Protein AF-A0A7C2TLP0-F1 (afdb_monomer_lite)

Secondary structure (DSSP, 8-state):
------------PPP--HHHHHHHHHHHHHHHHHHHHHHHHHHHHHHHHHHTT-HHHHHHHHHHHHTTHHHHHHHTT----HHHHHHHHHHHHHHHHHHHHHHHS-TT-

Radius of gyration: 21.89 Å; chains: 1; bounding box: 31×47×78 Å

Sequence (109 aa):
MAKKEIKEEEDVLPELDEKEFLIKEIHKGKSVVISYGFGIFTGFISAFFQYIGLIPVSVVMGIAFAFLLPYIFTYMGINVDRKSLAYDLIAYILAWITFWIVGLNPPFF

Foldseek 3Di:
DDDPDPPPPPPPDPDDPPVVVVLLVVLLVVLLVVLLVLLLVLLLVLLVCVVVVNNVCSVVVLVVVLVCSVVVCVVVVRDDDPVSNVSSSVSSPVSNNVNNVCNNPVPPD

pLDDT: mean 89.5, std 14.39, range [42.19, 98.62]

Structure (mmCIF, N/CA/C/O backbone):
data_AF-A0A7C2TLP0-F1
#
_entry.id   AF-A0A7C2TLP0-F1
#
loop_
_atom_site.group_PDB
_atom_site.id
_atom_site.type_symbol
_atom_site.label_atom_id
_atom_site.label_alt_id
_atom_site.label_comp_id
_atom_site.label_asym_id
_atom_site.label_entity_id
_atom_site.label_seq_id
_atom_site.pdbx_PDB_ins_code
_atom_site.Cartn_x
_atom_site.Cartn_y
_atom_site.Cartn_z
_atom_site.occupancy
_atom_site.B_iso_or_equiv
_atom_site.auth_seq_id
_atom_site.auth_comp_id
_atom_site.auth_asym_id
_atom_site.auth_atom_id
_atom_site.pdbx_PDB_model_num
ATOM 1 N N . MET A 1 1 ? -3.453 27.278 58.413 1.00 42.19 1 MET A N 1
ATOM 2 C CA . MET A 1 1 ? -4.500 27.339 57.370 1.00 42.19 1 MET A CA 1
ATOM 3 C C . MET A 1 1 ? -4.151 26.367 56.252 1.00 42.19 1 MET A C 1
ATOM 5 O O . MET A 1 1 ? -3.001 26.341 55.845 1.00 42.19 1 MET A O 1
ATOM 9 N N . ALA A 1 2 ? -5.156 25.585 55.844 1.00 45.03 2 ALA A N 1
ATOM 10 C CA . ALA A 1 2 ? -5.281 24.725 54.659 1.00 45.03 2 ALA A CA 1
ATOM 11 C C . ALA A 1 2 ? -4.172 23.690 54.348 1.00 45.03 2 ALA A C 1
ATOM 13 O O . ALA A 1 2 ? -3.221 23.970 53.622 1.00 45.03 2 ALA A O 1
ATOM 14 N N . LYS A 1 3 ? -4.388 22.439 54.792 1.00 47.06 3 LYS A N 1
ATOM 15 C CA . LYS A 1 3 ? -3.911 21.244 54.073 1.00 47.06 3 LYS A CA 1
ATOM 16 C C . LYS A 1 3 ? -4.630 21.223 52.718 1.00 47.06 3 LYS A C 1
ATOM 18 O O . LYS A 1 3 ? -5.853 21.155 52.686 1.00 47.06 3 LYS A O 1
ATOM 23 N N . LYS A 1 4 ? -3.884 21.326 51.617 1.00 51.72 4 LYS A N 1
ATOM 24 C CA . LYS A 1 4 ? -4.397 21.031 50.275 1.00 51.72 4 LYS A CA 1
ATOM 25 C C . LYS A 1 4 ? -4.588 19.519 50.186 1.00 51.72 4 LYS A C 1
ATOM 27 O O . LYS A 1 4 ? -3.608 18.786 50.107 1.00 51.72 4 LYS A O 1
ATOM 32 N N . GLU A 1 5 ? -5.834 19.075 50.249 1.00 51.84 5 GLU A N 1
ATOM 33 C CA . GLU A 1 5 ? -6.219 17.726 49.846 1.00 51.84 5 GLU A CA 1
ATOM 34 C C . GLU A 1 5 ? -6.021 17.628 48.331 1.00 51.84 5 GLU A C 1
ATOM 36 O O . GLU A 1 5 ? -6.717 18.276 47.547 1.00 51.84 5 GLU A O 1
ATOM 41 N N . ILE A 1 6 ? -4.991 16.889 47.927 1.00 57.38 6 ILE A N 1
ATOM 42 C CA . ILE A 1 6 ? -4.804 16.455 46.548 1.00 57.38 6 ILE A CA 1
ATOM 43 C C . ILE A 1 6 ? -5.891 15.405 46.333 1.00 57.38 6 ILE A C 1
ATOM 45 O O . ILE A 1 6 ? -5.807 14.312 46.883 1.00 57.38 6 ILE A O 1
ATOM 49 N N . LYS A 1 7 ? -6.958 15.776 45.620 1.00 50.28 7 LYS A N 1
ATOM 50 C CA . LYS A 1 7 ? -7.915 14.807 45.093 1.00 50.28 7 LYS A CA 1
ATOM 51 C C . LYS A 1 7 ? -7.150 13.953 44.091 1.00 50.28 7 LYS A C 1
ATOM 53 O O . LYS A 1 7 ? -6.841 14.423 43.001 1.00 50.28 7 LYS A O 1
ATOM 58 N N . GLU A 1 8 ? -6.790 12.747 44.504 1.00 54.69 8 GLU A N 1
ATOM 59 C CA . GLU A 1 8 ? -6.508 11.657 43.583 1.00 54.69 8 GLU A CA 1
ATOM 60 C C . GLU A 1 8 ? -7.811 11.441 42.806 1.00 54.69 8 GLU A C 1
ATOM 62 O O . GLU A 1 8 ? -8.781 10.902 43.332 1.00 54.69 8 GLU A O 1
ATOM 67 N N . GLU A 1 9 ? -7.893 12.007 41.601 1.00 58.81 9 GLU A N 1
ATOM 68 C CA . GLU A 1 9 ? -8.866 11.552 40.616 1.00 58.81 9 GLU A CA 1
ATOM 69 C C . GLU A 1 9 ? -8.546 10.075 40.391 1.00 58.81 9 GLU A C 1
ATOM 71 O O . GLU A 1 9 ? -7.538 9.743 39.770 1.00 58.81 9 GLU A O 1
ATOM 76 N N . GLU A 1 10 ? -9.345 9.192 40.998 1.00 58.34 10 GLU A N 1
ATOM 77 C CA . GLU A 1 10 ? -9.393 7.784 40.626 1.00 58.34 10 GLU A CA 1
ATOM 78 C C . GLU A 1 10 ? -9.627 7.752 39.117 1.00 58.34 10 GLU A C 1
ATOM 80 O O . GLU A 1 10 ? -10.710 8.082 38.631 1.00 58.34 10 GLU A O 1
ATOM 85 N N . ASP A 1 11 ? -8.570 7.429 38.376 1.00 60.09 11 ASP A N 1
ATOM 86 C CA . ASP A 1 11 ? -8.608 7.164 36.947 1.00 60.09 11 ASP A CA 1
ATOM 87 C C . ASP A 1 11 ? -9.416 5.873 36.771 1.00 60.09 11 ASP A C 1
ATOM 89 O O . ASP A 1 11 ? -8.882 4.761 36.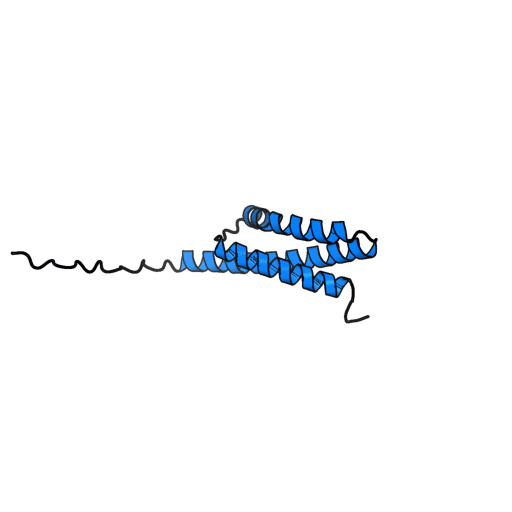776 1.00 60.09 11 ASP A O 1
ATOM 93 N N . VAL A 1 12 ? -10.745 6.009 36.782 1.00 67.06 12 VAL A N 1
ATOM 94 C CA . VAL A 1 12 ? -11.666 4.893 36.596 1.00 67.06 12 VAL A CA 1
ATOM 95 C C . VAL A 1 12 ? -11.450 4.405 35.172 1.00 67.06 12 VAL A C 1
ATOM 97 O O . VAL A 1 12 ? -11.939 5.007 34.214 1.00 67.06 12 VAL A O 1
ATOM 100 N N . LEU A 1 13 ? -10.678 3.325 35.038 1.00 68.31 13 LEU A N 1
ATOM 101 C CA . LEU A 1 13 ? -10.489 2.640 33.769 1.00 68.31 13 LEU A CA 1
ATOM 102 C C . LEU A 1 13 ? -11.876 2.349 33.178 1.00 68.31 13 LEU A C 1
ATOM 104 O O . LEU A 1 13 ? -12.696 1.727 33.861 1.00 68.31 13 LEU A O 1
ATOM 108 N N . PRO A 1 14 ? -12.166 2.806 31.947 1.00 74.69 14 PRO A N 1
ATOM 109 C CA . PRO A 1 14 ? -13.455 2.545 31.330 1.00 74.69 14 PRO A CA 1
ATOM 110 C C . PRO A 1 14 ? -13.677 1.033 31.245 1.00 74.69 14 PRO A C 1
ATOM 112 O O . PRO A 1 14 ? -12.755 0.283 30.913 1.00 74.69 14 PRO A O 1
ATOM 115 N N . GLU A 1 15 ? -14.896 0.585 31.548 1.00 78.81 15 GLU A N 1
ATOM 116 C CA . GLU A 1 15 ? -15.266 -0.820 31.387 1.00 78.81 15 GLU A CA 1
ATOM 117 C C . GLU A 1 15 ? -15.064 -1.232 29.921 1.00 78.81 15 GLU A C 1
ATOM 119 O O . GLU A 1 15 ? -15.496 -0.544 28.993 1.00 78.81 15 GLU A O 1
ATOM 124 N N . LEU A 1 16 ? -14.354 -2.341 29.704 1.00 79.69 16 LEU A N 1
ATOM 125 C CA . LEU A 1 16 ? -14.094 -2.854 28.365 1.00 79.69 16 LEU A CA 1
ATOM 126 C C . LEU A 1 16 ? -15.387 -3.437 27.783 1.00 79.69 16 LEU A C 1
ATOM 128 O O . LEU A 1 16 ? -15.841 -4.491 28.225 1.00 79.69 16 LEU A O 1
ATOM 132 N N . ASP A 1 17 ? -15.934 -2.810 26.742 1.00 86.50 17 ASP A N 1
ATOM 133 C CA . ASP A 1 17 ? -16.947 -3.457 25.907 1.00 86.50 17 ASP A CA 1
ATOM 134 C C . ASP A 1 17 ? -16.267 -4.501 25.008 1.00 86.50 17 ASP A C 1
AT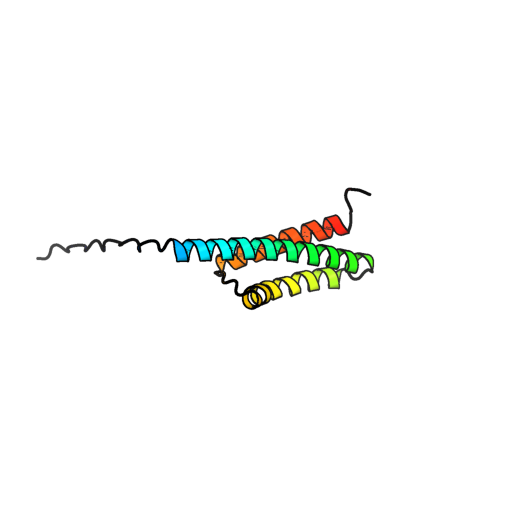OM 136 O O . ASP A 1 17 ? -15.639 -4.186 23.991 1.00 86.50 17 ASP A O 1
ATOM 140 N N . GLU A 1 18 ? -16.383 -5.770 25.398 1.00 89.62 18 GLU A N 1
ATOM 141 C CA . GLU A 1 18 ? -15.810 -6.898 24.663 1.00 89.62 18 GLU A CA 1
ATOM 142 C C . GLU A 1 18 ? -16.283 -6.953 23.204 1.00 89.62 18 GLU A C 1
ATOM 144 O O . GLU A 1 18 ? -15.498 -7.277 22.311 1.00 89.62 18 GLU A O 1
ATOM 149 N N . LYS A 1 19 ? -17.552 -6.627 22.926 1.00 90.06 19 LYS A N 1
ATOM 150 C CA . LYS A 1 19 ? -18.100 -6.716 21.565 1.00 90.06 19 LYS A CA 1
ATOM 151 C C . LYS A 1 19 ? -17.517 -5.632 20.679 1.00 90.06 19 LYS A C 1
ATOM 153 O O . LYS A 1 19 ? -17.107 -5.922 19.553 1.00 90.06 19 LYS A O 1
ATOM 158 N N . GLU A 1 20 ? -17.469 -4.402 21.176 1.00 87.69 20 GLU A N 1
ATOM 159 C CA . GLU A 1 20 ? -16.888 -3.286 20.433 1.00 87.69 20 GLU A CA 1
ATOM 160 C C . GLU A 1 20 ? -15.391 -3.511 20.183 1.00 87.69 20 GLU A C 1
ATOM 162 O O . GLU A 1 20 ? -14.906 -3.322 19.061 1.00 87.69 20 GLU A O 1
ATOM 167 N N . PHE A 1 21 ? -14.674 -4.010 21.194 1.00 89.06 21 PHE A N 1
ATOM 168 C CA . PHE A 1 21 ? -13.270 -4.387 21.068 1.00 89.06 21 PHE A CA 1
ATOM 169 C C . PHE A 1 21 ? -13.056 -5.440 19.972 1.00 89.06 21 PHE A C 1
ATOM 171 O O . PHE A 1 21 ? -12.217 -5.252 19.088 1.00 89.06 21 PHE A O 1
ATOM 178 N N . LEU A 1 22 ? -13.847 -6.517 19.973 1.00 92.44 22 LEU A N 1
ATOM 179 C CA . LEU A 1 22 ? -13.739 -7.582 18.974 1.00 92.44 22 LEU A CA 1
ATOM 180 C C . LEU A 1 22 ? -14.025 -7.079 17.554 1.00 92.44 22 LEU A C 1
ATOM 182 O O . LEU A 1 22 ? -13.288 -7.414 16.626 1.00 92.44 22 LEU A O 1
ATOM 186 N N . ILE A 1 23 ? -15.056 -6.248 17.367 1.00 92.75 23 ILE A N 1
ATOM 187 C CA . ILE A 1 23 ? -15.373 -5.658 16.056 1.00 92.75 23 ILE A CA 1
ATOM 188 C C . ILE A 1 23 ? -14.205 -4.798 15.561 1.00 92.75 23 ILE A C 1
ATOM 190 O O . ILE A 1 23 ? -13.802 -4.908 14.398 1.00 92.75 23 ILE A O 1
ATOM 194 N N . LYS A 1 24 ? -13.622 -3.983 16.445 1.00 91.81 24 LYS A N 1
ATOM 195 C CA . LYS A 1 24 ? -12.470 -3.136 16.124 1.00 91.81 24 LYS A CA 1
ATOM 196 C C . LYS A 1 24 ? -11.256 -3.961 15.700 1.00 91.81 24 LYS A C 1
ATOM 198 O O . LYS A 1 24 ? -10.621 -3.636 14.698 1.00 91.81 24 LYS A O 1
ATOM 203 N N . GLU A 1 25 ? -10.945 -5.036 16.416 1.00 93.25 25 GLU A N 1
ATOM 204 C CA . GLU A 1 25 ? -9.827 -5.920 16.068 1.00 93.25 25 GLU A CA 1
ATOM 205 C C . GLU A 1 25 ? -10.072 -6.673 14.750 1.00 93.25 25 GLU A C 1
ATOM 207 O O . GLU A 1 25 ? -9.162 -6.780 13.928 1.00 93.25 25 GLU A O 1
ATOM 212 N 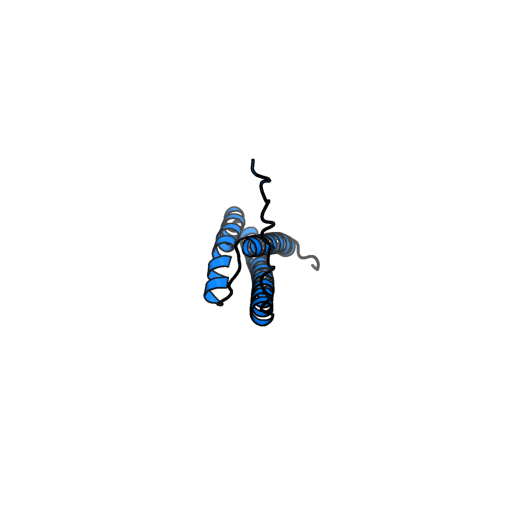N . ILE A 1 26 ? -11.309 -7.099 14.469 1.00 94.25 26 ILE A N 1
ATOM 213 C CA . ILE A 1 26 ? -11.672 -7.685 13.167 1.00 94.25 26 ILE A CA 1
ATOM 214 C C . ILE A 1 26 ? -11.456 -6.677 12.033 1.00 94.25 26 ILE A C 1
ATOM 216 O O . ILE A 1 26 ? -10.934 -7.042 10.978 1.00 94.25 26 ILE A O 1
ATOM 220 N N . HIS A 1 27 ? -11.848 -5.415 12.224 1.00 96.19 27 HIS A N 1
ATOM 221 C CA . HIS A 1 27 ? -11.650 -4.365 11.222 1.00 96.19 27 HIS A CA 1
ATOM 222 C C . HIS A 1 27 ? -10.167 -4.116 10.942 1.00 96.19 27 HIS A C 1
ATOM 224 O O . HIS A 1 27 ? -9.780 -4.085 9.774 1.00 96.19 27 HIS A O 1
ATOM 230 N N . LYS A 1 28 ? -9.333 -4.038 11.987 1.00 94.69 28 LYS A N 1
ATOM 231 C CA . LYS A 1 28 ? -7.871 -3.939 11.844 1.00 94.69 28 LYS A CA 1
ATOM 232 C C . LYS A 1 28 ? -7.271 -5.154 11.139 1.00 94.69 28 LYS A C 1
ATOM 234 O O . LYS A 1 28 ? -6.421 -5.014 10.271 1.00 94.69 28 LYS A O 1
ATOM 239 N N . GLY A 1 29 ? -7.713 -6.361 11.485 1.00 95.75 29 GLY A N 1
ATOM 240 C CA . GLY A 1 29 ? -7.234 -7.575 10.825 1.00 95.75 29 GLY A CA 1
ATOM 241 C C . GLY A 1 29 ? -7.561 -7.575 9.330 1.00 95.75 29 GLY A C 1
ATOM 242 O O . GLY A 1 29 ? -6.700 -7.852 8.496 1.00 95.75 29 GLY A O 1
ATOM 243 N N . LYS A 1 30 ? -8.798 -7.205 8.976 1.00 96.81 30 LYS A N 1
ATOM 244 C CA . LYS A 1 30 ? -9.231 -7.100 7.577 1.00 96.81 30 LYS A CA 1
ATOM 245 C C . LYS A 1 30 ? -8.457 -6.027 6.812 1.00 96.81 30 LYS A C 1
ATOM 247 O O . LYS A 1 30 ? -8.054 -6.295 5.681 1.00 96.81 30 LYS A O 1
ATOM 252 N N . SER A 1 31 ? -8.239 -4.848 7.399 1.00 97.88 31 SER A N 1
ATOM 253 C CA . SER A 1 31 ? -7.544 -3.743 6.727 1.00 97.88 31 SER A CA 1
ATOM 254 C C . SER A 1 31 ? -6.110 -4.115 6.348 1.00 97.88 31 SER A C 1
ATOM 256 O O . SER A 1 31 ? -5.707 -3.876 5.207 1.00 97.88 31 SER A O 1
ATOM 258 N N . VAL A 1 32 ? -5.387 -4.809 7.233 1.00 97.75 32 VAL A N 1
ATOM 259 C CA . VAL A 1 32 ? -4.012 -5.261 6.969 1.00 97.75 32 VAL A CA 1
ATOM 260 C C . VAL A 1 32 ? -3.980 -6.269 5.823 1.00 97.75 32 VAL A C 1
ATOM 262 O O . VAL A 1 32 ? -3.174 -6.132 4.902 1.00 97.75 32 VAL A O 1
ATOM 265 N N . VAL A 1 33 ? -4.882 -7.259 5.836 1.00 98.06 33 VAL A N 1
ATOM 266 C CA . VAL A 1 33 ? -4.966 -8.284 4.779 1.00 98.06 33 VAL A CA 1
ATOM 267 C C . VAL A 1 33 ? -5.274 -7.650 3.422 1.00 98.06 33 VAL A C 1
ATOM 269 O O . VAL A 1 33 ? -4.628 -7.980 2.427 1.00 98.06 33 VAL A O 1
ATOM 272 N N . ILE A 1 34 ? -6.222 -6.711 3.381 1.00 98.06 34 ILE A N 1
ATOM 273 C CA . ILE A 1 34 ? -6.581 -5.986 2.156 1.00 98.06 34 ILE A CA 1
ATOM 274 C C . ILE A 1 34 ? -5.406 -5.140 1.669 1.00 98.06 34 ILE A C 1
ATOM 276 O O . ILE A 1 34 ? -5.093 -5.176 0.483 1.00 98.06 34 ILE A O 1
ATOM 280 N N . SER A 1 35 ? -4.724 -4.424 2.563 1.00 98.38 35 SER A N 1
ATOM 281 C CA . SER A 1 35 ? -3.564 -3.593 2.212 1.00 98.38 35 SER A CA 1
ATOM 282 C C . SER A 1 35 ? -2.432 -4.409 1.619 1.00 98.38 35 SER A C 1
ATOM 284 O O . SER A 1 35 ? -1.859 -4.031 0.599 1.00 98.38 35 SER A O 1
ATOM 286 N N . TYR A 1 36 ? -2.139 -5.554 2.234 1.00 98.50 36 TYR A N 1
ATOM 287 C CA . TYR A 1 36 ? -1.122 -6.477 1.757 1.00 98.50 36 TYR A CA 1
ATOM 288 C C . TYR A 1 36 ? -1.491 -7.052 0.384 1.00 98.50 36 TYR A C 1
ATOM 290 O O . TYR A 1 36 ? -0.691 -6.983 -0.547 1.00 98.50 36 TYR A O 1
ATOM 298 N N . GLY A 1 37 ? -2.724 -7.547 0.223 1.00 98.38 37 GLY A N 1
ATOM 299 C CA . GLY A 1 37 ? -3.224 -8.056 -1.058 1.00 98.38 37 GLY A CA 1
ATOM 300 C C . GLY A 1 37 ? -3.228 -6.995 -2.160 1.00 98.38 37 GLY A C 1
ATOM 301 O O . GLY A 1 37 ? -2.836 -7.266 -3.295 1.00 98.38 37 GLY A O 1
ATOM 302 N N . PHE A 1 38 ? -3.603 -5.763 -1.820 1.00 98.31 38 PHE A N 1
ATOM 303 C CA . PHE A 1 38 ? -3.565 -4.640 -2.745 1.00 98.31 38 PHE A CA 1
ATOM 304 C C . PHE A 1 38 ? -2.129 -4.268 -3.127 1.00 98.31 38 PHE A C 1
ATOM 306 O O . PHE A 1 38 ? -1.864 -4.017 -4.298 1.00 98.31 38 PHE A O 1
ATOM 313 N N . GLY A 1 39 ? -1.188 -4.325 -2.181 1.00 98.56 39 GLY A N 1
ATOM 314 C CA . GLY A 1 39 ? 0.241 -4.140 -2.442 1.00 98.56 39 GLY A CA 1
ATOM 315 C C . GLY A 1 39 ? 0.819 -5.210 -3.372 1.00 98.56 39 GLY A C 1
ATOM 316 O O . GLY A 1 39 ? 1.574 -4.891 -4.284 1.00 98.56 39 GLY A O 1
ATOM 317 N N . ILE A 1 40 ? 0.419 -6.476 -3.216 1.00 98.38 40 ILE A N 1
ATOM 318 C CA . ILE A 1 40 ? 0.800 -7.547 -4.154 1.00 98.38 40 ILE A CA 1
ATOM 319 C C . ILE A 1 40 ? 0.341 -7.205 -5.575 1.00 98.38 40 ILE A C 1
ATOM 321 O O . ILE A 1 40 ? 1.130 -7.248 -6.521 1.00 98.38 40 ILE A O 1
ATOM 325 N N . PHE A 1 41 ? -0.939 -6.855 -5.718 1.00 98.25 41 PHE A N 1
ATOM 326 C CA . PHE A 1 41 ? -1.538 -6.502 -7.001 1.00 98.25 41 PHE A CA 1
ATOM 327 C C . PHE A 1 41 ? -0.811 -5.324 -7.660 1.00 98.25 41 PHE A C 1
ATOM 329 O O . PHE A 1 41 ? -0.431 -5.408 -8.829 1.00 98.25 41 PHE A O 1
ATOM 336 N N . THR A 1 42 ? -0.548 -4.252 -6.908 1.00 98.12 42 THR A N 1
ATOM 337 C CA . THR A 1 42 ? 0.188 -3.098 -7.433 1.00 98.12 42 THR A CA 1
ATOM 338 C C . THR A 1 42 ? 1.638 -3.425 -7.754 1.00 98.12 42 THR A C 1
ATOM 340 O O . THR A 1 42 ? 2.154 -2.906 -8.737 1.00 98.12 42 THR A O 1
ATOM 343 N N . GLY A 1 43 ? 2.282 -4.324 -7.004 1.00 98.12 43 GLY A N 1
ATOM 344 C CA . GLY A 1 43 ? 3.651 -4.780 -7.265 1.00 98.12 43 GLY A CA 1
ATOM 345 C C . GLY A 1 43 ? 3.793 -5.408 -8.645 1.00 98.12 43 GLY A C 1
ATOM 346 O O . GLY A 1 43 ? 4.645 -4.994 -9.434 1.00 98.12 43 GLY A O 1
ATOM 347 N N . PHE A 1 44 ? 2.904 -6.342 -8.984 1.00 97.69 44 PHE A N 1
ATOM 348 C CA . PHE A 1 44 ? 2.906 -6.970 -10.306 1.00 97.69 44 PHE A CA 1
ATOM 349 C C . PHE A 1 44 ? 2.553 -5.997 -11.431 1.00 97.69 44 PHE A C 1
ATOM 351 O O . PHE A 1 44 ? 3.147 -6.065 -12.508 1.00 97.69 44 PHE A O 1
ATOM 358 N N . ILE A 1 45 ? 1.639 -5.055 -11.186 1.00 97.31 45 ILE A N 1
ATOM 359 C CA . ILE A 1 45 ? 1.351 -4.000 -12.160 1.00 97.31 45 ILE A CA 1
ATOM 360 C C . ILE A 1 45 ? 2.593 -3.125 -12.382 1.00 97.31 45 ILE A C 1
ATOM 362 O O . ILE A 1 45 ? 2.984 -2.903 -13.527 1.00 97.31 45 ILE A O 1
ATOM 366 N N . SER A 1 46 ? 3.260 -2.664 -11.322 1.00 97.75 46 SER A N 1
ATOM 367 C CA . SER A 1 46 ? 4.493 -1.874 -11.427 1.00 97.75 46 SER A CA 1
ATOM 368 C C . SER A 1 46 ? 5.595 -2.628 -12.178 1.00 97.75 46 SER A C 1
ATOM 370 O O . SER A 1 46 ? 6.273 -2.022 -13.014 1.00 97.75 46 SER A O 1
ATOM 372 N N . ALA A 1 47 ? 5.734 -3.940 -11.952 1.00 96.75 47 ALA A N 1
ATOM 373 C CA . ALA A 1 47 ? 6.654 -4.789 -12.706 1.00 96.75 47 ALA A CA 1
ATOM 374 C C . ALA A 1 47 ? 6.305 -4.812 -14.202 1.00 96.75 47 ALA A C 1
ATOM 376 O O . ALA A 1 47 ? 7.179 -4.572 -15.033 1.00 96.75 47 ALA A O 1
ATOM 377 N N . PHE A 1 48 ? 5.029 -5.003 -14.554 1.00 95.81 48 PHE A N 1
ATOM 378 C CA . PHE A 1 48 ? 4.564 -4.956 -15.944 1.00 95.81 48 PHE A CA 1
ATOM 379 C C . PHE A 1 48 ? 4.900 -3.623 -16.628 1.00 95.81 48 PHE A C 1
ATOM 381 O O . PHE A 1 48 ? 5.484 -3.619 -17.712 1.00 95.81 48 PHE A O 1
ATOM 388 N N . PHE A 1 49 ? 4.604 -2.489 -15.984 1.00 97.06 49 PHE A N 1
ATOM 389 C CA . PHE A 1 49 ? 4.930 -1.167 -16.535 1.00 97.06 49 PHE A CA 1
ATOM 390 C C . PHE A 1 49 ? 6.437 -0.961 -16.714 1.00 97.06 49 PHE A C 1
ATOM 392 O O . PHE A 1 49 ? 6.868 -0.345 -17.689 1.00 97.06 49 PHE A O 1
ATOM 399 N N . GLN A 1 50 ? 7.253 -1.523 -15.826 1.00 96.06 50 GLN A N 1
ATOM 400 C CA . GLN A 1 50 ? 8.701 -1.466 -15.968 1.00 96.06 50 GLN A CA 1
ATOM 401 C C . GLN A 1 50 ? 9.204 -2.341 -17.123 1.00 96.06 50 GLN A C 1
ATOM 403 O O . GLN A 1 50 ? 10.088 -1.897 -17.854 1.00 96.06 50 GLN A O 1
ATOM 408 N N . TYR A 1 51 ? 8.627 -3.526 -17.345 1.00 94.00 51 TYR A N 1
ATOM 409 C CA . TYR A 1 51 ? 8.978 -4.379 -18.488 1.00 94.00 51 TYR A CA 1
ATOM 410 C C . TYR A 1 51 ? 8.740 -3.699 -19.839 1.00 94.00 51 TYR A C 1
ATOM 412 O O . TYR A 1 51 ? 9.525 -3.890 -20.763 1.00 94.00 51 TYR A O 1
ATOM 420 N N . ILE A 1 52 ? 7.703 -2.864 -19.949 1.00 95.94 52 ILE A N 1
ATOM 421 C CA . ILE A 1 52 ? 7.430 -2.065 -21.156 1.00 95.94 52 ILE A CA 1
ATOM 422 C C . ILE A 1 52 ? 8.189 -0.723 -21.184 1.00 95.94 52 ILE A C 1
ATOM 424 O O . ILE A 1 52 ? 7.906 0.132 -22.020 1.00 95.94 52 ILE A O 1
ATOM 428 N N . GLY A 1 53 ? 9.154 -0.522 -20.278 1.00 95.44 53 GLY A N 1
ATOM 429 C CA . GLY A 1 53 ? 10.044 0.643 -20.250 1.00 95.44 53 GLY A CA 1
ATOM 430 C C . GLY A 1 53 ? 9.488 1.886 -19.544 1.00 95.44 53 GLY A C 1
ATOM 431 O O . GLY A 1 53 ? 10.116 2.942 -19.584 1.00 95.44 53 GLY A O 1
ATOM 432 N N . LEU A 1 54 ? 8.340 1.792 -18.866 1.00 96.69 54 LEU A N 1
ATOM 433 C CA . LEU A 1 54 ? 7.653 2.916 -18.218 1.00 96.69 54 LEU A CA 1
ATOM 434 C C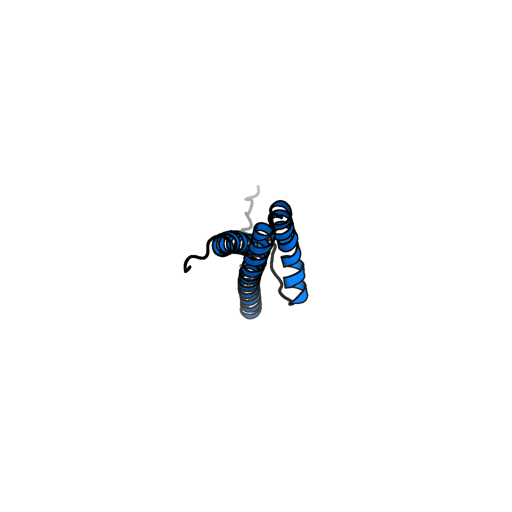 . LEU A 1 54 ? 7.945 3.000 -16.710 1.00 96.69 54 LEU A C 1
ATOM 436 O O . LEU A 1 54 ? 7.037 3.127 -15.891 1.00 96.69 54 LEU A O 1
ATOM 440 N N . ILE A 1 55 ? 9.227 2.987 -16.331 1.00 94.69 55 ILE A N 1
ATOM 441 C CA . ILE A 1 55 ? 9.665 3.011 -14.920 1.00 94.69 55 ILE A CA 1
ATOM 442 C C . ILE A 1 55 ? 9.053 4.177 -14.114 1.00 94.69 55 ILE A C 1
ATOM 444 O O . ILE A 1 55 ? 8.560 3.929 -13.010 1.00 94.69 55 ILE A O 1
ATOM 448 N N . PRO A 1 56 ? 9.015 5.434 -14.614 1.00 97.12 56 PRO A N 1
ATOM 449 C CA . PRO A 1 56 ? 8.409 6.530 -13.856 1.00 97.12 56 PRO A CA 1
ATOM 450 C C . PRO A 1 56 ? 6.924 6.291 -13.558 1.00 97.12 56 PRO A C 1
ATOM 452 O O . PRO A 1 56 ? 6.452 6.624 -12.472 1.00 97.12 56 PRO A O 1
ATOM 455 N N . VAL A 1 57 ? 6.200 5.665 -14.492 1.00 96.12 57 VAL A N 1
ATOM 456 C CA . VAL A 1 57 ? 4.783 5.317 -14.322 1.00 96.12 57 VAL A CA 1
ATOM 457 C C . VAL A 1 57 ? 4.625 4.259 -13.232 1.00 96.12 57 VAL A C 1
ATOM 459 O O . VAL A 1 57 ? 3.744 4.403 -12.387 1.00 96.12 57 VAL A O 1
ATOM 462 N N . SER A 1 58 ? 5.507 3.253 -13.188 1.00 96.00 58 SER A N 1
ATOM 463 C CA . SER A 1 58 ? 5.505 2.219 -12.145 1.00 96.00 58 SER A CA 1
ATOM 464 C C . SER A 1 58 ? 5.608 2.802 -10.733 1.00 96.00 58 SER A C 1
ATOM 466 O O . SER A 1 58 ? 4.862 2.376 -9.851 1.00 96.00 58 SER A O 1
ATOM 468 N N . VAL A 1 59 ? 6.500 3.783 -10.525 1.00 96.50 59 VAL A N 1
ATOM 469 C CA . VAL A 1 59 ? 6.685 4.456 -9.226 1.00 96.50 59 VAL A CA 1
ATOM 470 C C . VAL A 1 59 ? 5.474 5.322 -8.884 1.00 96.50 59 VAL A C 1
ATOM 472 O O . VAL A 1 59 ? 4.895 5.186 -7.806 1.00 96.50 59 VAL A O 1
ATOM 475 N N . VAL A 1 60 ? 5.089 6.220 -9.799 1.00 97.12 60 VAL A N 1
ATOM 476 C CA . VAL A 1 60 ? 4.016 7.199 -9.561 1.00 97.12 60 VAL A CA 1
ATOM 477 C C . VAL A 1 60 ? 2.701 6.491 -9.267 1.00 97.12 60 VAL A C 1
ATOM 479 O O . VAL A 1 60 ? 1.991 6.882 -8.345 1.00 97.12 60 VAL A O 1
ATOM 482 N N . MET A 1 61 ? 2.390 5.427 -10.003 1.00 95.75 61 MET A N 1
ATOM 483 C CA . MET A 1 61 ? 1.164 4.668 -9.800 1.00 95.75 61 MET A CA 1
ATOM 484 C C . MET A 1 61 ? 1.141 3.944 -8.456 1.00 95.75 61 MET A C 1
ATOM 486 O O . MET A 1 61 ? 0.132 4.020 -7.762 1.00 95.75 61 MET A O 1
ATOM 490 N N . GLY A 1 62 ? 2.228 3.284 -8.049 1.00 96.62 62 GLY A N 1
ATOM 491 C CA . GLY A 1 62 ? 2.238 2.589 -6.763 1.00 96.62 62 GLY A CA 1
ATOM 492 C C . GLY A 1 62 ? 2.095 3.541 -5.573 1.00 96.62 62 GLY A C 1
ATOM 493 O O . GLY A 1 62 ? 1.390 3.218 -4.615 1.00 96.62 62 GLY A O 1
ATOM 494 N N . ILE A 1 63 ? 2.646 4.757 -5.673 1.00 97.12 63 ILE A N 1
ATOM 495 C CA . ILE A 1 63 ? 2.393 5.833 -4.704 1.00 97.12 63 ILE A CA 1
ATOM 496 C C . ILE A 1 63 ? 0.938 6.313 -4.789 1.00 97.12 63 ILE A C 1
ATOM 498 O O . ILE A 1 63 ? 0.270 6.419 -3.763 1.00 97.12 63 ILE A O 1
ATOM 502 N N . ALA A 1 64 ? 0.419 6.575 -5.992 1.00 96.19 64 ALA A N 1
ATOM 503 C CA . ALA A 1 64 ? -0.958 7.029 -6.191 1.00 96.19 64 ALA A CA 1
ATOM 504 C C . ALA A 1 64 ? -1.981 6.031 -5.623 1.00 96.19 64 ALA A C 1
ATOM 506 O O . ALA A 1 64 ? -2.968 6.433 -5.012 1.00 96.19 64 ALA A O 1
ATOM 507 N N . PHE A 1 65 ? -1.727 4.731 -5.765 1.00 96.81 65 PHE A N 1
ATOM 508 C CA . PHE A 1 65 ? -2.615 3.682 -5.275 1.00 96.81 65 PHE A CA 1
ATOM 509 C C . PHE A 1 65 ? -2.579 3.571 -3.747 1.00 96.81 65 PHE A C 1
ATOM 511 O O . PHE A 1 65 ? -3.605 3.258 -3.151 1.00 96.81 65 PHE A O 1
ATOM 518 N N . ALA A 1 66 ? -1.482 3.942 -3.081 1.00 96.38 66 ALA A N 1
ATOM 519 C CA . ALA A 1 66 ? -1.465 4.040 -1.619 1.00 96.38 66 ALA A CA 1
ATOM 520 C C . ALA A 1 66 ? -2.549 5.007 -1.099 1.00 96.38 66 ALA A C 1
ATOM 522 O O . ALA A 1 66 ? -3.212 4.724 -0.101 1.00 96.38 66 ALA A O 1
ATOM 523 N N . PHE A 1 67 ? -2.798 6.113 -1.814 1.00 96.00 67 PHE A N 1
ATOM 524 C CA . PHE A 1 67 ? -3.858 7.067 -1.470 1.00 96.00 67 PHE A CA 1
ATOM 525 C C . PHE A 1 67 ? -5.276 6.513 -1.674 1.00 96.00 67 PHE A C 1
ATOM 527 O O . PHE A 1 67 ? -6.222 7.101 -1.155 1.00 96.00 67 PHE A O 1
ATOM 534 N N . LEU A 1 68 ? -5.444 5.392 -2.386 1.00 96.06 68 LEU A N 1
ATOM 535 C CA . LEU A 1 68 ? -6.740 4.732 -2.567 1.00 96.06 68 LEU A CA 1
ATOM 536 C C . LEU A 1 68 ? -7.134 3.847 -1.376 1.00 96.06 68 LEU A C 1
ATOM 538 O O . LEU A 1 68 ? -8.322 3.584 -1.204 1.00 96.06 68 LEU A O 1
ATOM 542 N N . LEU A 1 69 ? -6.192 3.432 -0.519 1.00 95.81 69 LEU A N 1
ATOM 543 C CA . LEU A 1 69 ? -6.475 2.536 0.614 1.00 95.81 69 LEU A CA 1
ATOM 544 C C . LEU A 1 69 ? -7.597 3.026 1.548 1.00 95.81 69 LEU A C 1
ATOM 546 O O . LEU A 1 69 ? -8.509 2.241 1.812 1.00 95.81 69 LEU A O 1
ATOM 550 N N . PRO A 1 70 ? -7.630 4.300 1.995 1.00 95.19 70 PRO A N 1
ATOM 551 C CA . PRO A 1 70 ? -8.724 4.788 2.837 1.00 95.19 70 PRO A CA 1
ATOM 552 C C . PRO A 1 70 ? -10.095 4.682 2.156 1.00 95.19 70 PRO A C 1
ATOM 554 O O . PRO A 1 70 ? -11.100 4.383 2.805 1.00 95.19 70 PRO A O 1
ATOM 557 N N . TYR A 1 71 ? -10.140 4.899 0.839 1.00 96.00 71 TYR A N 1
ATOM 558 C CA . TYR A 1 71 ? -11.368 4.792 0.053 1.00 96.00 71 TYR A CA 1
ATOM 559 C C . TYR A 1 71 ? -11.809 3.335 -0.091 1.00 96.00 71 TYR A C 1
ATOM 561 O O . TYR A 1 71 ? -12.999 3.056 0.036 1.00 96.00 71 TYR A O 1
ATOM 569 N N . ILE A 1 72 ? -10.865 2.405 -0.280 1.00 96.38 72 ILE A N 1
ATOM 570 C CA . ILE A 1 72 ? -11.139 0.961 -0.303 1.00 96.38 72 ILE A CA 1
ATOM 571 C C . ILE A 1 72 ? -11.741 0.521 1.037 1.00 96.38 72 ILE A C 1
ATOM 573 O O . ILE A 1 72 ? -12.771 -0.149 1.055 1.00 96.38 72 ILE A O 1
ATOM 577 N N . PHE A 1 73 ? -11.163 0.944 2.164 1.00 96.62 73 PHE A N 1
ATOM 578 C CA . PHE A 1 73 ? -11.696 0.604 3.487 1.00 96.62 73 PHE A CA 1
ATOM 579 C C . PHE A 1 73 ? -13.093 1.170 3.711 1.00 96.62 73 PHE A C 1
ATOM 581 O O . PHE A 1 73 ? -13.989 0.438 4.128 1.00 96.62 73 PHE A O 1
ATOM 588 N N . THR A 1 74 ? -13.296 2.441 3.361 1.00 95.12 74 THR A N 1
ATOM 589 C CA . THR A 1 74 ? -14.601 3.104 3.479 1.00 95.12 74 THR A CA 1
ATOM 590 C C . THR A 1 74 ? -15.658 2.390 2.636 1.00 95.12 74 THR A C 1
ATOM 592 O O . THR A 1 74 ? -16.750 2.114 3.125 1.00 95.12 74 THR A O 1
ATOM 595 N N . TYR A 1 75 ? -15.322 2.024 1.396 1.00 96.38 75 TYR A N 1
ATOM 596 C CA . TYR A 1 75 ? -16.207 1.269 0.507 1.00 96.38 75 TYR A CA 1
ATOM 597 C C . TYR A 1 75 ? -16.581 -0.107 1.081 1.00 96.38 75 TYR A C 1
ATOM 599 O O . TYR A 1 75 ? -17.711 -0.561 0.923 1.00 96.38 75 TYR A O 1
ATOM 607 N N . MET A 1 76 ? -15.655 -0.754 1.790 1.00 94.88 76 MET A N 1
ATOM 608 C CA . MET A 1 76 ? -15.867 -2.058 2.426 1.00 94.88 76 MET A CA 1
ATOM 609 C C . MET A 1 76 ? -16.489 -1.973 3.831 1.00 94.88 76 MET A C 1
ATOM 611 O O . MET A 1 76 ? -16.638 -3.002 4.490 1.00 94.88 76 MET A O 1
ATOM 615 N N . GLY A 1 77 ? -16.837 -0.772 4.311 1.00 94.88 77 GLY A N 1
ATOM 616 C CA . GLY A 1 77 ? -17.378 -0.561 5.658 1.00 94.88 77 GLY A CA 1
ATOM 617 C C . GLY A 1 77 ? -16.372 -0.829 6.784 1.00 94.88 77 GLY A C 1
ATOM 618 O O . GLY A 1 77 ? -16.768 -1.074 7.923 1.00 94.88 77 GLY A O 1
ATOM 619 N N . ILE A 1 78 ? -15.073 -0.812 6.480 1.00 95.31 78 ILE A N 1
ATOM 620 C CA . ILE A 1 78 ? -13.995 -1.045 7.441 1.00 95.31 78 ILE A CA 1
ATOM 621 C C . ILE A 1 78 ? -13.594 0.293 8.052 1.00 95.31 78 ILE A C 1
ATOM 623 O O . ILE A 1 78 ? -13.178 1.215 7.352 1.00 95.31 78 ILE A O 1
ATOM 627 N N . ASN A 1 79 ? -13.694 0.380 9.375 1.00 92.44 79 ASN A N 1
ATOM 628 C CA . ASN A 1 79 ? -13.285 1.558 10.130 1.00 92.44 79 ASN A CA 1
ATOM 629 C C . ASN A 1 79 ? -11.938 1.303 10.815 1.00 92.44 79 ASN A C 1
ATOM 631 O O . ASN A 1 79 ? -11.821 0.370 11.610 1.00 92.44 79 ASN A O 1
ATOM 635 N N . VAL A 1 80 ? -10.944 2.134 10.509 1.00 93.44 80 VAL A N 1
ATOM 636 C CA . VAL A 1 80 ? -9.596 2.075 11.082 1.00 93.44 80 VAL A CA 1
ATOM 637 C C . VAL A 1 80 ? -9.177 3.445 11.587 1.00 93.44 80 VAL A C 1
ATOM 639 O O . VAL A 1 80 ? -9.409 4.467 10.943 1.00 93.44 80 VAL A O 1
ATOM 642 N N . ASP A 1 81 ? -8.530 3.466 12.750 1.00 94.31 81 ASP A N 1
ATOM 643 C CA . ASP A 1 81 ? -7.933 4.690 13.266 1.00 94.31 81 ASP A CA 1
ATOM 644 C C . ASP A 1 81 ? -6.671 5.073 12.473 1.00 94.31 81 ASP A C 1
ATOM 646 O O . ASP A 1 81 ? -6.095 4.280 11.725 1.00 94.31 81 ASP A O 1
ATOM 650 N N . ARG A 1 82 ? -6.211 6.314 12.647 1.00 94.12 82 ARG A N 1
ATOM 651 C CA . ARG A 1 82 ? -5.053 6.852 11.920 1.00 94.12 82 ARG A CA 1
ATOM 652 C C . ARG A 1 82 ? -3.773 6.034 12.130 1.00 94.12 82 ARG A C 1
ATOM 654 O O . ARG A 1 82 ? -2.934 5.988 11.232 1.00 94.12 82 ARG A O 1
ATOM 661 N N . LYS A 1 83 ? -3.600 5.422 13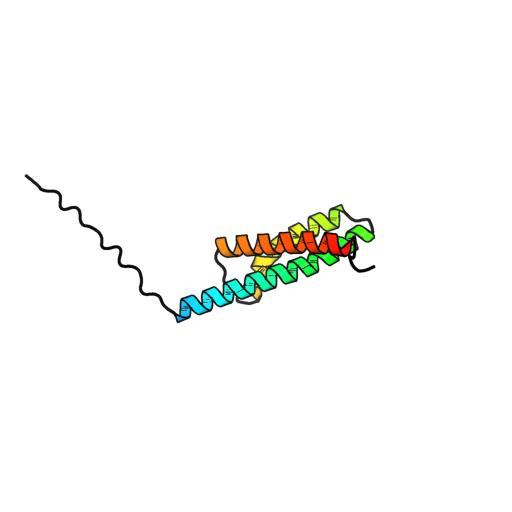.305 1.00 94.62 83 LYS A N 1
ATOM 662 C CA . LYS A 1 83 ? -2.422 4.611 13.626 1.00 94.62 83 LYS A CA 1
ATOM 663 C C . LYS A 1 83 ? -2.494 3.275 12.886 1.00 94.62 83 LYS A C 1
ATOM 665 O O . LYS A 1 83 ? -1.512 2.890 12.262 1.00 94.62 83 LYS A O 1
ATOM 670 N N . SER A 1 84 ? -3.657 2.626 12.885 1.00 95.56 84 SER A N 1
ATOM 671 C CA . SER A 1 84 ? -3.924 1.435 12.071 1.00 95.56 84 SER A CA 1
ATOM 672 C C . SER A 1 84 ? -3.739 1.701 10.579 1.00 95.56 84 SER A C 1
ATOM 674 O O . SER A 1 84 ? -2.998 0.967 9.937 1.00 95.56 84 SER A O 1
ATOM 676 N N . LEU A 1 85 ? -4.268 2.812 10.059 1.00 96.56 85 LEU A N 1
ATOM 677 C CA . LEU A 1 85 ? -4.073 3.200 8.659 1.00 96.56 85 LEU A CA 1
ATOM 678 C C . LEU A 1 85 ? -2.588 3.385 8.298 1.00 96.56 85 LEU A C 1
ATOM 680 O O . LEU A 1 85 ? -2.170 3.060 7.189 1.00 96.56 85 LEU A O 1
ATOM 684 N N . ALA A 1 86 ? -1.768 3.900 9.220 1.00 97.38 86 ALA A N 1
ATOM 685 C CA . ALA A 1 86 ? -0.327 4.004 9.002 1.00 97.38 86 ALA A CA 1
ATOM 686 C C . ALA A 1 86 ? 0.339 2.619 8.906 1.00 97.38 86 ALA A C 1
ATOM 688 O O . ALA A 1 86 ? 1.193 2.418 8.044 1.00 97.38 86 ALA A O 1
ATOM 689 N N . TYR A 1 87 ? -0.068 1.657 9.741 1.00 96.88 87 TYR A N 1
ATOM 690 C CA . TYR A 1 87 ? 0.405 0.272 9.637 1.00 96.88 87 TYR A CA 1
ATOM 691 C C . TYR A 1 87 ? -0.046 -0.397 8.336 1.00 96.88 87 TYR A C 1
ATOM 693 O O . TYR A 1 87 ? 0.756 -1.069 7.692 1.00 96.88 87 TYR A O 1
ATOM 701 N N . ASP A 1 88 ? -1.284 -0.153 7.917 1.00 98.06 88 ASP A N 1
ATOM 702 C CA . ASP A 1 88 ? -1.841 -0.622 6.649 1.00 98.06 88 ASP A CA 1
ATOM 703 C C . ASP A 1 88 ? -1.049 -0.083 5.445 1.00 98.06 88 ASP A C 1
ATOM 705 O O . ASP A 1 88 ? -0.662 -0.839 4.555 1.00 98.06 88 ASP A O 1
ATOM 709 N N . LEU A 1 89 ? -0.714 1.213 5.451 1.00 97.88 89 LEU A N 1
ATOM 710 C CA . LEU A 1 89 ? 0.137 1.836 4.432 1.00 97.88 89 LEU A CA 1
ATOM 711 C C . LEU A 1 89 ? 1.542 1.227 4.395 1.00 97.88 89 LEU A C 1
ATOM 713 O O . LEU A 1 89 ? 2.075 0.986 3.314 1.00 97.88 89 LEU A O 1
ATOM 717 N N . ILE A 1 90 ? 2.142 0.951 5.557 1.00 98.06 90 ILE A N 1
ATOM 718 C CA . ILE A 1 90 ? 3.444 0.275 5.633 1.00 98.06 90 ILE A CA 1
ATOM 719 C C . ILE A 1 90 ? 3.338 -1.138 5.052 1.00 98.06 90 ILE A C 1
ATOM 721 O O . ILE A 1 90 ? 4.169 -1.515 4.227 1.00 98.06 90 ILE A O 1
ATOM 725 N N . ALA A 1 91 ? 2.311 -1.904 5.433 1.00 98.25 91 ALA A N 1
ATOM 726 C CA . ALA A 1 91 ? 2.077 -3.250 4.915 1.00 98.25 91 ALA A CA 1
ATOM 727 C C . ALA A 1 91 ? 1.908 -3.243 3.388 1.00 98.25 91 ALA A C 1
ATOM 729 O O . ALA A 1 91 ? 2.527 -4.054 2.698 1.00 98.25 91 ALA A O 1
ATOM 730 N N . TYR A 1 92 ? 1.142 -2.285 2.861 1.00 98.62 92 TYR A N 1
ATOM 731 C CA . TYR A 1 92 ? 0.998 -2.057 1.428 1.00 98.62 92 TYR A CA 1
ATOM 732 C C . TYR A 1 92 ? 2.335 -1.736 0.753 1.00 98.62 92 TYR A C 1
ATOM 734 O O . TYR A 1 92 ? 2.672 -2.391 -0.226 1.00 98.62 92 TYR A O 1
ATOM 742 N N . ILE A 1 93 ? 3.116 -0.772 1.260 1.00 98.31 93 ILE A N 1
ATOM 743 C CA . ILE A 1 93 ? 4.393 -0.361 0.645 1.00 98.31 93 ILE A CA 1
ATOM 744 C C . ILE A 1 93 ? 5.388 -1.525 0.633 1.00 98.31 93 ILE A C 1
ATOM 746 O O . ILE A 1 93 ? 6.045 -1.764 -0.380 1.00 98.31 93 ILE A O 1
ATOM 750 N N . LEU A 1 94 ? 5.489 -2.268 1.738 1.00 98.31 94 LEU A N 1
ATOM 751 C CA . LEU A 1 94 ? 6.374 -3.427 1.831 1.00 98.31 94 LEU A CA 1
ATOM 752 C C . LEU A 1 94 ? 5.960 -4.522 0.845 1.00 98.31 94 LEU A C 1
ATOM 754 O O . LEU A 1 94 ? 6.816 -5.050 0.134 1.00 98.31 94 LEU A O 1
ATOM 758 N N . ALA A 1 95 ? 4.664 -4.835 0.761 1.00 98.44 95 ALA A N 1
ATOM 759 C CA . ALA A 1 95 ? 4.147 -5.786 -0.217 1.00 98.44 95 ALA A CA 1
ATOM 760 C C . ALA A 1 95 ? 4.387 -5.301 -1.654 1.00 98.44 95 ALA A C 1
ATOM 762 O O . ALA A 1 95 ? 4.929 -6.046 -2.464 1.00 98.44 95 ALA A O 1
ATOM 763 N N . TRP A 1 96 ? 4.072 -4.041 -1.948 1.00 98.50 96 TRP A N 1
ATOM 764 C CA . TRP A 1 96 ? 4.268 -3.417 -3.252 1.00 98.50 96 TRP A CA 1
ATOM 765 C C . TRP A 1 96 ? 5.715 -3.531 -3.730 1.00 98.50 96 TRP A C 1
ATOM 767 O O . TRP A 1 96 ? 5.958 -4.066 -4.809 1.00 98.50 96 TRP A O 1
ATOM 777 N N . ILE A 1 97 ? 6.685 -3.114 -2.913 1.00 97.50 97 ILE A N 1
ATOM 778 C CA . ILE A 1 97 ? 8.108 -3.197 -3.266 1.00 97.50 97 ILE A CA 1
ATOM 779 C C . ILE A 1 97 ? 8.545 -4.657 -3.418 1.00 97.50 97 ILE A C 1
ATOM 781 O O . ILE A 1 97 ? 9.204 -5.001 -4.398 1.00 97.50 97 ILE A O 1
ATOM 785 N N . THR A 1 98 ? 8.158 -5.530 -2.483 1.00 97.31 98 THR A N 1
ATOM 786 C CA . THR A 1 98 ? 8.536 -6.952 -2.516 1.00 97.31 98 THR A CA 1
ATOM 787 C C . THR A 1 98 ? 8.049 -7.620 -3.798 1.00 97.31 98 THR A C 1
ATOM 789 O O . THR A 1 98 ? 8.828 -8.261 -4.498 1.00 97.31 98 THR A O 1
ATOM 792 N N . PHE A 1 99 ? 6.773 -7.446 -4.139 1.00 97.38 99 PHE A N 1
ATOM 793 C CA . PHE A 1 99 ? 6.177 -8.092 -5.305 1.00 97.38 99 PHE A CA 1
ATOM 794 C C . PHE A 1 99 ? 6.518 -7.398 -6.621 1.00 97.38 99 PHE A C 1
ATOM 796 O O . PHE A 1 99 ? 6.505 -8.047 -7.663 1.00 97.38 99 PHE A O 1
ATOM 803 N N . TRP A 1 100 ? 6.920 -6.127 -6.590 1.00 97.06 100 TRP A N 1
ATOM 804 C CA . TRP A 1 100 ? 7.571 -5.498 -7.733 1.00 97.06 100 TRP A CA 1
ATOM 805 C C . TRP A 1 100 ? 8.926 -6.162 -8.021 1.00 97.06 100 TRP A C 1
ATOM 807 O O . TRP A 1 100 ? 9.174 -6.566 -9.155 1.00 97.06 100 TRP A O 1
ATOM 817 N N . ILE A 1 101 ? 9.766 -6.376 -7.002 1.00 94.94 101 ILE A N 1
ATOM 818 C CA . ILE A 1 101 ? 11.054 -7.077 -7.155 1.00 94.94 101 ILE A CA 1
ATOM 819 C C . ILE A 1 101 ? 10.840 -8.513 -7.649 1.00 94.94 101 ILE A C 1
ATOM 821 O O . ILE A 1 101 ? 11.464 -8.914 -8.628 1.00 94.94 101 ILE A O 1
ATOM 825 N N . VAL A 1 102 ? 9.934 -9.265 -7.016 1.00 95.38 102 VAL A N 1
ATOM 826 C CA . VAL A 1 102 ? 9.585 -10.637 -7.434 1.00 95.38 102 VAL A CA 1
ATOM 827 C C . VAL A 1 102 ? 9.055 -10.659 -8.867 1.00 95.38 102 VAL A C 1
ATOM 829 O O . VAL A 1 102 ? 9.388 -11.560 -9.627 1.00 95.38 102 VAL A O 1
ATOM 832 N N . GLY A 1 103 ? 8.250 -9.668 -9.254 1.00 94.19 103 GLY A N 1
ATOM 833 C CA . GLY A 1 103 ? 7.734 -9.551 -10.612 1.00 94.19 103 GLY A CA 1
ATOM 834 C C . GLY A 1 103 ? 8.829 -9.321 -11.653 1.00 94.19 103 GLY A C 1
ATOM 835 O O . GLY A 1 103 ? 8.707 -9.838 -12.754 1.00 94.19 103 GLY A O 1
ATOM 836 N N . LEU A 1 104 ? 9.891 -8.579 -11.313 1.00 92.06 104 LEU A N 1
ATOM 837 C CA . LEU A 1 104 ? 11.030 -8.309 -12.203 1.00 92.06 104 LEU A CA 1
ATOM 838 C C . LEU A 1 104 ? 12.054 -9.444 -12.254 1.00 92.06 104 LEU A C 1
ATOM 840 O O . LEU A 1 104 ? 12.737 -9.616 -13.265 1.00 92.06 104 LEU A O 1
ATOM 844 N N . ASN A 1 105 ? 12.195 -10.176 -11.151 1.00 88.06 105 ASN A N 1
ATOM 845 C CA . ASN A 1 105 ? 13.106 -11.301 -11.020 1.00 88.06 105 ASN A CA 1
ATOM 846 C C . ASN A 1 105 ? 12.370 -12.480 -10.368 1.00 88.06 105 ASN A C 1
ATOM 848 O O . ASN A 1 105 ? 12.466 -12.676 -9.150 1.00 88.06 105 ASN A O 1
ATOM 852 N N . PRO A 1 106 ? 11.582 -13.229 -11.158 1.00 78.81 106 PRO A N 1
ATOM 853 C CA . PRO A 1 106 ? 10.846 -14.372 -10.652 1.00 78.81 106 PRO A CA 1
ATOM 854 C C . PRO A 1 106 ? 11.810 -15.414 -10.061 1.00 78.81 106 PRO A C 1
ATOM 856 O O . PRO A 1 106 ? 12.676 -15.906 -10.775 1.00 78.81 106 PRO A O 1
ATOM 859 N N . PRO A 1 107 ? 11.662 -15.817 -8.787 1.00 72.00 107 PRO A N 1
ATOM 860 C CA . PRO A 1 107 ? 12.626 -16.706 -8.131 1.00 72.00 107 PRO A CA 1
ATOM 861 C C . PRO A 1 107 ? 12.610 -18.156 -8.646 1.00 72.00 107 PRO A C 1
ATOM 863 O O . PRO A 1 107 ? 13.475 -18.941 -8.266 1.00 72.00 107 PRO A O 1
ATOM 866 N N . PHE A 1 108 ? 11.616 -18.533 -9.458 1.00 73.69 108 PHE A N 1
ATOM 867 C CA . PHE A 1 108 ? 11.376 -19.913 -9.901 1.00 73.69 108 PHE A CA 1
ATOM 868 C C . PHE A 1 108 ? 11.506 -20.114 -11.420 1.00 73.69 108 PHE A C 1
ATOM 870 O O . PHE A 1 108 ? 10.989 -21.106 -11.936 1.00 73.69 108 PHE A O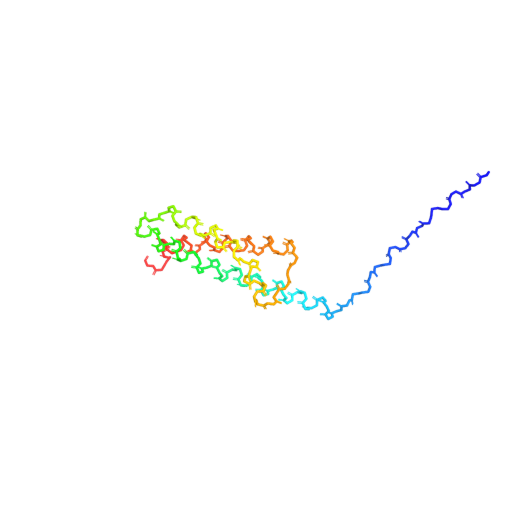 1
ATOM 877 N N . PHE A 1 109 ? 12.179 -19.200 -12.125 1.00 58.28 109 PHE A N 1
ATOM 878 C CA . PHE A 1 109 ? 12.512 -19.338 -13.545 1.00 58.28 109 PHE A CA 1
ATOM 879 C C . PHE A 1 109 ? 13.997 -19.073 -13.788 1.00 58.28 109 PHE A C 1
ATOM 881 O O . PHE A 1 109 ? 14.527 -18.116 -13.184 1.00 58.28 109 PHE A O 1
#